Protein AF-A0A3D4D356-F1 (afdb_monomer_lite)

Sequence (109 aa):
MKCGSRPRITKAILALGVALSSSLLGENPSQPEDLLRFRNGDSLHGSFLGLGDGELRWRHSEAAEPITLRTDKIRRLSFNGGRARKNLRSPSFVQLADGDRIPGTLVSL

Radius of gyration: 28.72 Å; chains: 1; bounding box: 63×72×54 Å

Structure (mmCIF, N/CA/C/O backbone):
data_AF-A0A3D4D356-F1
#
_entry.id   AF-A0A3D4D356-F1
#
loop_
_atom_site.group_PDB
_atom_site.id
_atom_site.type_symbol
_atom_site.label_atom_id
_atom_site.label_alt_id
_atom_site.label_comp_id
_atom_site.label_asym_id
_atom_site.label_entity_id
_atom_site.label_seq_id
_atom_site.pdbx_PDB_ins_code
_atom_site.Cartn_x
_atom_site.Cartn_y
_atom_site.Cartn_z
_atom_site.occupancy
_atom_site.B_iso_or_equiv
_atom_site.auth_seq_id
_atom_site.auth_comp_id
_atom_site.auth_asym_id
_atom_site.auth_atom_id
_atom_site.pdbx_PDB_model_num
ATOM 1 N N . MET A 1 1 ? 25.774 -59.561 41.470 1.00 46.22 1 MET A N 1
ATOM 2 C CA . MET A 1 1 ? 27.118 -58.937 41.451 1.00 46.22 1 MET A CA 1
ATOM 3 C C . MET A 1 1 ? 28.062 -59.775 40.597 1.00 46.22 1 MET A C 1
ATOM 5 O O . MET A 1 1 ? 28.441 -60.850 41.035 1.00 46.22 1 MET A O 1
ATOM 9 N N . LYS A 1 2 ? 28.428 -59.301 39.400 1.00 43.94 2 LYS A N 1
ATOM 10 C CA . LYS A 1 2 ? 29.794 -59.385 38.847 1.00 43.94 2 LYS A CA 1
ATOM 11 C C . LYS A 1 2 ? 29.838 -58.630 37.519 1.00 43.94 2 LYS A C 1
ATOM 13 O O . LYS A 1 2 ? 29.390 -59.105 36.485 1.00 43.94 2 LYS A O 1
ATOM 18 N N . CYS A 1 3 ? 30.326 -57.401 37.632 1.00 43.88 3 CYS A N 1
ATOM 19 C CA . CYS A 1 3 ? 30.797 -56.553 36.552 1.00 43.88 3 CYS A CA 1
ATOM 20 C C . CYS A 1 3 ? 32.123 -57.136 36.032 1.00 43.88 3 CYS A C 1
ATOM 22 O O . CYS A 1 3 ? 32.981 -57.499 36.839 1.00 43.88 3 CYS A O 1
ATOM 24 N N . GLY A 1 4 ? 32.275 -57.247 34.712 1.00 39.12 4 GLY A N 1
ATOM 25 C CA . GLY A 1 4 ? 33.486 -57.715 34.035 1.00 39.12 4 GLY A CA 1
ATOM 26 C C . GLY A 1 4 ? 33.893 -56.709 32.962 1.00 39.12 4 GLY A C 1
ATOM 27 O O . GLY A 1 4 ? 33.106 -56.378 32.084 1.00 39.12 4 GLY A O 1
ATOM 28 N N . SER A 1 5 ? 35.104 -56.180 33.097 1.00 41.31 5 SER A N 1
ATOM 29 C CA . SER A 1 5 ? 35.615 -54.952 32.491 1.00 41.31 5 SER A CA 1
ATOM 30 C C . SER A 1 5 ? 36.666 -55.244 31.406 1.00 41.31 5 SER A C 1
ATOM 32 O O . SER A 1 5 ? 37.651 -55.905 31.719 1.00 41.31 5 SER A O 1
ATOM 34 N N . ARG A 1 6 ? 36.48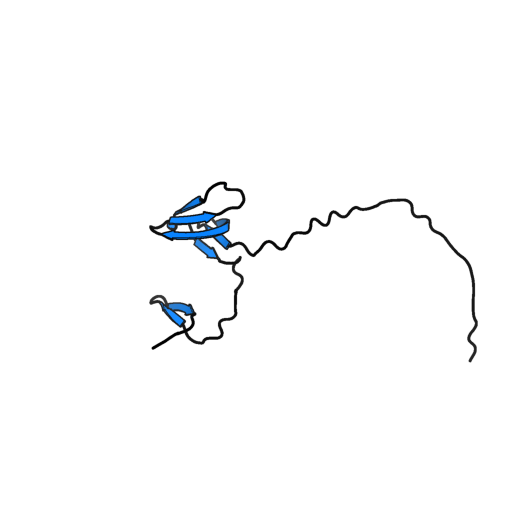2 -54.622 30.218 1.00 45.59 6 ARG A N 1
ATOM 35 C CA . ARG A 1 6 ? 37.485 -54.130 29.219 1.00 45.59 6 ARG A CA 1
ATOM 36 C C . ARG A 1 6 ? 38.376 -55.168 28.489 1.00 45.59 6 ARG A C 1
ATOM 38 O O . ARG A 1 6 ? 38.474 -56.298 28.944 1.00 45.59 6 ARG A O 1
ATOM 45 N N . PRO A 1 7 ? 39.185 -54.784 27.466 1.00 52.78 7 PRO A N 1
ATOM 46 C CA . PRO A 1 7 ? 39.139 -53.707 26.444 1.00 52.78 7 PRO A CA 1
ATOM 47 C C . PRO A 1 7 ? 39.278 -54.324 25.008 1.00 52.78 7 PRO A C 1
ATOM 49 O O . PRO A 1 7 ? 39.362 -55.538 24.889 1.00 52.78 7 PRO A O 1
ATOM 52 N N . ARG A 1 8 ? 39.278 -53.619 23.860 1.00 45.28 8 ARG A N 1
ATOM 53 C CA . ARG A 1 8 ? 40.467 -53.009 23.211 1.00 45.28 8 ARG A CA 1
ATOM 54 C C . ARG A 1 8 ? 40.182 -52.675 21.719 1.00 45.28 8 ARG A C 1
ATOM 56 O O . ARG A 1 8 ? 39.546 -53.457 21.029 1.00 45.28 8 ARG A O 1
ATOM 63 N N . ILE A 1 9 ? 40.829 -51.599 21.254 1.00 51.22 9 ILE A N 1
ATOM 64 C CA . ILE A 1 9 ? 41.410 -51.364 19.909 1.00 51.22 9 ILE A CA 1
ATOM 65 C C . ILE A 1 9 ? 40.486 -50.874 18.770 1.00 51.22 9 ILE A C 1
AT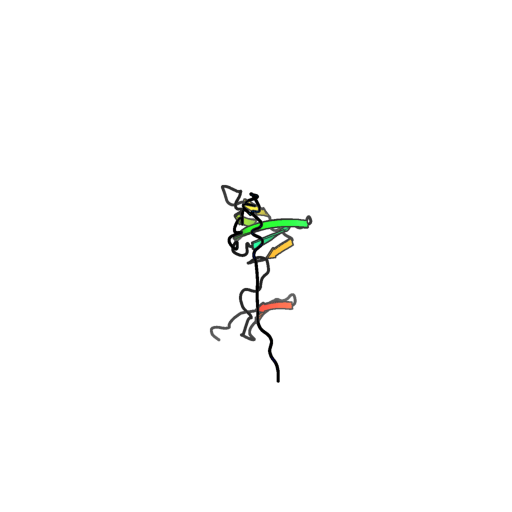OM 67 O O . ILE A 1 9 ? 39.849 -51.630 18.047 1.00 51.22 9 ILE A O 1
ATOM 71 N N . THR A 1 10 ? 40.548 -49.552 18.587 1.00 43.06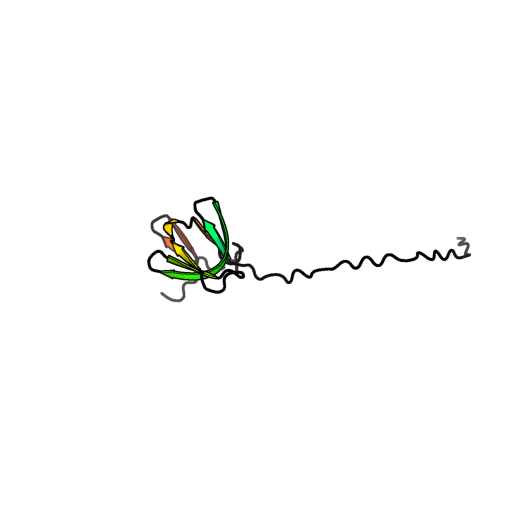 10 THR A N 1
ATOM 72 C CA . THR A 1 10 ? 41.044 -48.850 17.387 1.00 43.06 10 THR A CA 1
ATOM 73 C C . THR A 1 10 ? 40.630 -49.377 16.010 1.00 43.06 10 THR A C 1
ATOM 75 O O . THR A 1 10 ? 41.241 -50.295 15.468 1.00 43.06 10 THR A O 1
ATOM 78 N N . LYS A 1 11 ? 39.740 -48.634 15.346 1.00 40.72 11 LYS A N 1
ATOM 79 C CA . LYS A 1 11 ? 39.840 -48.407 13.900 1.00 40.72 11 LYS A CA 1
ATOM 80 C C . LYS A 1 11 ? 39.748 -46.912 13.628 1.00 40.72 11 LYS A C 1
ATOM 82 O O . LYS A 1 11 ? 38.679 -46.317 13.700 1.00 40.72 11 LYS A O 1
ATOM 87 N N . ALA A 1 12 ? 40.904 -46.319 13.351 1.00 44.69 12 ALA A N 1
ATOM 88 C CA . ALA A 1 12 ? 40.992 -45.049 12.658 1.00 44.69 12 ALA A CA 1
ATOM 89 C C . ALA A 1 12 ? 40.431 -45.263 11.247 1.00 44.69 12 ALA A C 1
ATOM 91 O O . ALA A 1 12 ? 40.983 -46.048 10.478 1.00 44.69 12 ALA A O 1
ATOM 92 N N . ILE A 1 13 ? 39.321 -44.606 10.925 1.00 49.88 13 ILE A N 1
ATOM 93 C CA . ILE A 1 13 ? 38.878 -44.455 9.543 1.00 49.88 13 ILE A CA 1
ATOM 94 C C . ILE A 1 13 ? 39.213 -43.020 9.164 1.00 49.88 13 ILE A C 1
ATOM 96 O O . ILE A 1 13 ? 38.542 -42.071 9.561 1.00 49.88 13 ILE A O 1
ATOM 100 N N . LEU A 1 14 ? 40.326 -42.895 8.445 1.00 44.69 14 LEU A N 1
ATOM 101 C CA . LEU A 1 14 ? 40.710 -41.704 7.710 1.00 44.69 14 LEU A CA 1
ATOM 102 C C . LEU A 1 14 ? 39.703 -41.564 6.556 1.00 44.69 14 LEU A C 1
ATOM 104 O O . LEU A 1 14 ? 39.835 -42.232 5.533 1.00 44.69 14 LEU A O 1
ATOM 108 N N . ALA A 1 15 ? 38.653 -40.765 6.739 1.00 47.53 15 ALA A N 1
ATOM 109 C CA . ALA A 1 15 ? 37.772 -40.375 5.644 1.00 47.53 15 ALA A CA 1
ATOM 110 C C . ALA A 1 15 ? 38.271 -39.044 5.077 1.00 47.53 15 ALA A C 1
ATOM 112 O O . ALA A 1 15 ? 38.158 -37.984 5.692 1.00 47.53 15 ALA A O 1
ATOM 113 N N . LEU A 1 16 ? 38.892 -39.159 3.910 1.00 45.16 16 LEU A N 1
ATOM 114 C CA . LEU A 1 16 ? 39.372 -38.090 3.057 1.00 45.16 16 LEU A CA 1
ATOM 115 C C . LEU A 1 16 ? 38.174 -37.306 2.485 1.00 45.16 16 LEU A C 1
ATOM 117 O O . LEU A 1 16 ? 37.295 -37.891 1.866 1.00 45.16 16 LEU A O 1
ATOM 121 N N . GLY A 1 17 ? 38.177 -35.993 2.720 1.00 50.22 17 GLY A N 1
ATOM 122 C CA . GLY A 1 17 ? 37.594 -34.924 1.902 1.00 50.22 17 GLY A CA 1
ATOM 123 C C . GLY A 1 17 ? 36.253 -35.137 1.192 1.00 50.22 17 GLY A C 1
ATOM 124 O O . GLY A 1 17 ? 36.228 -35.655 0.086 1.00 50.22 17 GLY A O 1
ATOM 125 N N . VAL A 1 18 ? 35.203 -34.498 1.718 1.00 50.75 18 VAL A N 1
ATOM 126 C CA . VAL A 1 18 ? 34.405 -33.511 0.965 1.00 50.75 18 VAL A CA 1
ATOM 127 C C . VAL A 1 18 ? 33.986 -32.433 1.968 1.00 50.75 18 VAL A C 1
ATOM 129 O O . VAL A 1 18 ? 33.099 -32.649 2.791 1.00 50.75 18 VAL A O 1
ATOM 132 N N . ALA A 1 19 ? 34.638 -31.269 1.938 1.00 46.97 19 ALA A N 1
ATOM 133 C CA . ALA A 1 19 ? 34.097 -30.086 2.593 1.00 46.97 19 ALA A CA 1
ATOM 134 C C . ALA A 1 19 ? 32.917 -29.605 1.739 1.00 46.97 19 ALA A C 1
ATOM 136 O O . ALA A 1 19 ? 33.095 -28.874 0.768 1.00 46.97 19 ALA A O 1
ATOM 137 N N . LEU A 1 20 ? 31.711 -30.078 2.058 1.00 47.12 20 LEU A N 1
ATOM 138 C CA . LEU A 1 20 ? 30.483 -29.438 1.604 1.00 47.12 20 LEU A CA 1
ATOM 139 C C . LEU A 1 20 ? 30.433 -28.077 2.300 1.00 47.12 20 LEU A C 1
ATOM 141 O O . LEU A 1 20 ? 29.944 -27.953 3.421 1.00 47.12 20 LEU A O 1
ATOM 145 N N . SER A 1 21 ? 31.010 -27.067 1.652 1.00 50.75 21 SER A N 1
ATOM 146 C CA . SER A 1 21 ? 30.777 -25.666 1.979 1.00 50.75 21 SER A CA 1
ATOM 147 C C . SER A 1 21 ? 29.310 -25.380 1.690 1.00 50.75 21 SER A C 1
ATOM 149 O O . SER A 1 21 ? 28.951 -24.920 0.608 1.00 50.75 21 SER A O 1
ATOM 151 N N . SER A 1 22 ? 28.441 -25.725 2.637 1.00 51.66 22 SER A N 1
ATOM 152 C CA . SER A 1 22 ? 27.064 -25.263 2.654 1.00 51.66 22 SER A CA 1
ATOM 153 C C . SER A 1 22 ? 27.135 -23.753 2.790 1.00 51.66 22 SER A C 1
ATOM 155 O O . SER A 1 22 ? 27.317 -23.231 3.891 1.00 51.66 22 SER A O 1
ATOM 157 N N . SER A 1 23 ? 27.050 -23.051 1.664 1.00 51.53 23 SER A N 1
ATOM 158 C CA . SER A 1 23 ? 26.732 -21.634 1.639 1.00 51.53 23 SER A CA 1
ATOM 159 C C . SER A 1 23 ? 25.368 -21.483 2.303 1.00 51.53 23 SER A C 1
ATOM 161 O O . SER A 1 23 ? 24.330 -21.531 1.648 1.00 51.53 23 SER A O 1
ATOM 163 N N . LEU A 1 24 ? 25.364 -21.343 3.627 1.00 55.72 24 LEU A N 1
ATOM 164 C CA . LEU A 1 24 ? 24.288 -20.699 4.354 1.00 55.72 24 LEU A CA 1
ATOM 165 C C . LEU A 1 24 ? 24.334 -19.246 3.887 1.00 55.72 24 LEU A C 1
ATOM 167 O O . LEU A 1 24 ? 24.945 -18.393 4.528 1.00 55.72 24 LEU A O 1
ATOM 171 N N . LEU A 1 25 ? 23.751 -18.977 2.716 1.00 56.25 25 LEU A N 1
ATOM 172 C CA . LEU A 1 25 ? 23.263 -17.646 2.410 1.00 56.25 25 LEU A CA 1
ATOM 173 C C . LEU A 1 25 ? 22.256 -17.369 3.515 1.00 56.25 25 LEU A C 1
ATOM 175 O O . LEU A 1 25 ? 21.139 -17.879 3.502 1.00 56.25 25 LEU A O 1
ATOM 179 N N . GLY A 1 26 ? 22.731 -16.677 4.547 1.00 46.00 26 GLY A N 1
ATOM 180 C CA . GLY A 1 26 ? 21.883 -16.138 5.580 1.00 46.00 26 GLY A CA 1
ATOM 181 C C . GLY A 1 26 ? 20.875 -15.258 4.872 1.00 46.00 26 GLY A C 1
ATOM 182 O O . GLY A 1 26 ? 21.209 -14.157 4.437 1.00 46.00 26 GLY A O 1
ATOM 183 N N . GLU A 1 27 ? 19.657 -15.764 4.722 1.00 52.97 27 GLU A N 1
ATOM 184 C CA . GLU A 1 27 ? 18.507 -14.931 4.444 1.00 52.97 27 GLU A CA 1
ATOM 185 C C . GLU A 1 27 ? 18.341 -14.080 5.702 1.00 52.97 27 GLU A C 1
ATOM 187 O O . GLU A 1 27 ? 17.787 -14.499 6.720 1.00 52.97 27 GLU A O 1
ATOM 192 N N . ASN A 1 28 ? 18.998 -12.920 5.685 1.00 56.75 28 ASN A N 1
ATOM 193 C CA . ASN A 1 28 ? 18.802 -11.885 6.680 1.00 56.75 28 ASN A CA 1
ATOM 194 C C . ASN A 1 28 ? 17.292 -11.642 6.699 1.00 56.75 28 ASN A C 1
ATOM 196 O O . ASN A 1 28 ? 16.764 -11.402 5.612 1.00 56.75 28 ASN A O 1
ATOM 200 N N . PRO A 1 29 ? 16.586 -11.789 7.838 1.00 56.03 29 PRO A N 1
ATOM 201 C CA . PRO A 1 29 ? 15.135 -11.699 7.857 1.00 56.03 29 PRO A CA 1
ATOM 202 C C . PRO A 1 29 ? 14.734 -10.336 7.304 1.00 56.03 29 PRO A C 1
ATOM 204 O O . PRO A 1 29 ? 14.794 -9.317 7.997 1.00 56.03 29 PRO A O 1
ATOM 207 N N . SER A 1 30 ? 14.369 -10.325 6.023 1.00 66.81 30 SER A N 1
ATOM 208 C CA . SER A 1 30 ? 13.923 -9.140 5.324 1.00 66.81 30 SER A CA 1
ATOM 209 C C . SER A 1 30 ? 12.691 -8.680 6.077 1.00 66.81 30 SER A C 1
ATOM 211 O O . SER A 1 30 ? 11.756 -9.463 6.291 1.00 66.81 30 SER A O 1
ATOM 213 N N . GLN A 1 31 ? 12.732 -7.440 6.566 1.00 70.44 31 GLN A N 1
ATOM 214 C CA . GLN A 1 31 ? 11.592 -6.833 7.243 1.00 70.44 31 GLN A CA 1
ATOM 215 C C . GLN A 1 31 ? 10.333 -7.090 6.400 1.00 70.44 31 GLN A C 1
ATOM 217 O O . GLN A 1 31 ? 10.429 -7.033 5.174 1.00 70.44 31 GLN A O 1
ATOM 222 N N . PRO A 1 32 ? 9.177 -7.417 7.009 1.00 78.06 32 PRO A N 1
ATOM 223 C CA . PRO A 1 32 ? 7.967 -7.699 6.252 1.00 78.06 32 PRO A CA 1
ATOM 224 C C . PRO A 1 32 ? 7.632 -6.529 5.325 1.00 78.06 32 PRO A C 1
ATOM 226 O O . PRO A 1 32 ? 7.201 -5.481 5.798 1.00 78.06 32 PRO A O 1
ATOM 229 N N . GLU A 1 33 ? 7.832 -6.711 4.025 1.00 90.62 33 GLU A N 1
ATOM 230 C CA . GLU A 1 33 ? 7.482 -5.703 3.029 1.00 90.62 33 GLU A CA 1
ATOM 231 C C . GLU A 1 33 ? 5.962 -5.589 2.899 1.00 90.62 33 GLU 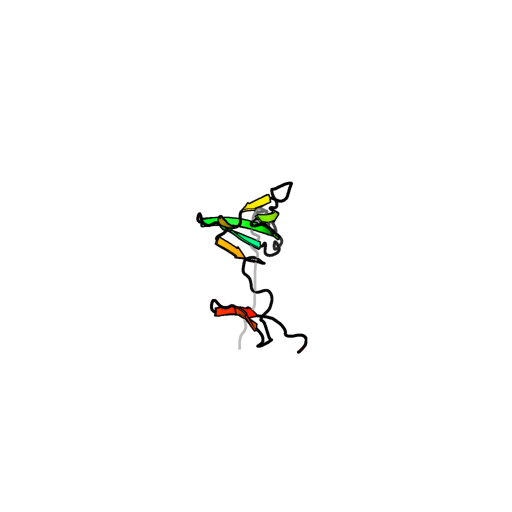A C 1
ATOM 233 O O . GLU A 1 33 ? 5.211 -6.530 3.182 1.00 90.62 33 GLU A O 1
ATOM 238 N N . ASP A 1 34 ? 5.491 -4.426 2.471 1.00 95.12 34 ASP A N 1
ATOM 239 C CA . ASP A 1 34 ? 4.100 -4.251 2.092 1.00 95.12 34 ASP A CA 1
ATOM 240 C C . ASP A 1 34 ? 3.812 -5.039 0.802 1.00 95.12 34 ASP A C 1
ATOM 242 O O . ASP A 1 34 ? 4.692 -5.317 -0.014 1.00 95.12 34 ASP A O 1
ATOM 246 N N . LEU A 1 35 ? 2.547 -5.409 0.606 1.00 95.69 35 LEU A N 1
ATOM 247 C CA . LEU A 1 35 ? 2.093 -6.178 -0.547 1.00 95.69 35 LEU A CA 1
ATOM 248 C C . LEU A 1 35 ? 0.938 -5.464 -1.243 1.00 95.69 35 LEU A C 1
ATOM 250 O O . LEU A 1 35 ? -0.137 -5.279 -0.664 1.00 95.69 35 LEU A O 1
ATOM 254 N N . LEU A 1 36 ? 1.131 -5.136 -2.516 1.00 96.44 36 LEU A N 1
ATOM 255 C CA . LEU A 1 36 ? 0.066 -4.737 -3.425 1.00 96.44 36 LEU A CA 1
ATOM 256 C C . LEU A 1 36 ? -0.463 -5.948 -4.182 1.00 96.44 36 LEU A C 1
ATOM 258 O O . LEU A 1 36 ? 0.304 -6.764 -4.684 1.00 96.44 36 LEU A O 1
ATOM 262 N N . ARG A 1 37 ? -1.787 -6.036 -4.304 1.00 96.94 37 ARG A N 1
ATOM 263 C CA . ARG A 1 37 ? -2.476 -6.947 -5.221 1.00 96.94 37 ARG A CA 1
ATOM 264 C C . ARG A 1 37 ? -3.283 -6.135 -6.214 1.00 96.94 37 ARG A C 1
ATOM 266 O O . ARG A 1 37 ? -4.130 -5.330 -5.817 1.00 96.94 37 ARG A O 1
ATOM 273 N N . PHE A 1 38 ? -3.053 -6.380 -7.490 1.00 97.69 38 PHE A N 1
ATOM 274 C CA . PHE A 1 38 ? -3.767 -5.750 -8.588 1.00 97.69 38 PHE A CA 1
ATOM 275 C C . PHE A 1 38 ? -5.065 -6.500 -8.904 1.00 97.69 38 PHE A C 1
ATOM 277 O O . PHE A 1 38 ? -5.278 -7.648 -8.506 1.00 97.69 38 PHE A O 1
ATOM 284 N N . ARG A 1 39 ? -5.977 -5.844 -9.625 1.00 97.38 39 ARG A N 1
ATOM 285 C CA . ARG A 1 39 ? -7.258 -6.444 -10.037 1.00 97.38 39 ARG A CA 1
ATOM 286 C C . ARG A 1 39 ? -7.099 -7.573 -11.052 1.00 97.38 39 ARG A C 1
ATOM 288 O O . ARG A 1 39 ? -7.971 -8.432 -11.107 1.00 97.38 39 ARG A O 1
ATOM 295 N N . ASN A 1 40 ? -6.004 -7.583 -11.811 1.00 96.94 40 ASN A N 1
ATOM 296 C CA . ASN A 1 40 ? -5.662 -8.661 -12.740 1.00 96.94 40 ASN A CA 1
ATOM 297 C C . ASN A 1 40 ? -5.106 -9.917 -12.036 1.00 96.94 40 ASN A C 1
ATOM 299 O O . ASN A 1 40 ? -4.910 -10.928 -12.696 1.00 96.94 40 ASN A O 1
ATOM 303 N N . GLY A 1 41 ? -4.893 -9.873 -10.716 1.00 96.62 41 GLY A N 1
ATOM 304 C CA . GLY A 1 41 ? -4.357 -10.987 -9.931 1.00 96.62 41 GLY A CA 1
ATOM 305 C C . GLY A 1 41 ? -2.868 -10.867 -9.609 1.00 96.62 41 GLY A C 1
ATOM 306 O O . GLY A 1 41 ? -2.406 -11.545 -8.689 1.00 96.62 41 GLY A O 1
ATOM 307 N N . ASP A 1 42 ? -2.145 -9.965 -10.275 1.00 97.12 42 ASP A N 1
ATOM 308 C CA . ASP A 1 42 ? -0.717 -9.764 -10.038 1.00 97.12 42 ASP A CA 1
ATOM 309 C C . ASP A 1 42 ? -0.459 -9.196 -8.644 1.00 97.12 42 ASP A C 1
ATOM 311 O O . ASP A 1 42 ? -1.333 -8.606 -7.996 1.00 97.12 42 ASP A O 1
ATOM 315 N N . SER A 1 43 ? 0.765 -9.386 -8.162 1.00 95.75 43 SER A N 1
ATOM 316 C CA . SER A 1 43 ? 1.192 -8.894 -6.858 1.00 95.75 43 SER A CA 1
ATOM 317 C C . SER A 1 43 ? 2.567 -8.244 -6.938 1.00 95.75 43 SER A C 1
ATOM 319 O O . SER A 1 43 ? 3.411 -8.679 -7.715 1.00 95.75 43 SER A O 1
ATOM 321 N N . LEU A 1 44 ? 2.783 -7.214 -6.124 1.00 95.88 44 LEU A N 1
ATOM 322 C CA . LEU A 1 44 ? 4.032 -6.460 -6.065 1.00 95.88 44 LEU A CA 1
ATOM 323 C C . LEU A 1 44 ? 4.408 -6.216 -4.604 1.00 95.88 44 LEU A C 1
ATOM 325 O O . LEU A 1 44 ? 3.614 -5.654 -3.848 1.00 95.88 44 LEU A O 1
ATOM 329 N N . HIS A 1 45 ? 5.601 -6.663 -4.221 1.00 95.69 45 HIS A N 1
ATOM 330 C CA . HIS A 1 45 ? 6.187 -6.392 -2.908 1.00 95.69 45 HIS A CA 1
ATOM 331 C C . HIS A 1 45 ? 6.886 -5.026 -2.914 1.00 95.69 45 HIS A C 1
ATOM 333 O O . HIS A 1 45 ? 7.105 -4.438 -3.974 1.00 95.69 45 HIS A O 1
ATOM 339 N N . GLY A 1 46 ? 7.152 -4.462 -1.744 1.00 95.25 46 GLY A N 1
ATOM 340 C CA . GLY A 1 46 ? 7.813 -3.168 -1.614 1.00 95.25 46 GLY A CA 1
ATOM 341 C C . GLY A 1 46 ? 7.260 -2.350 -0.458 1.00 95.25 46 GLY A C 1
ATOM 342 O O . GLY A 1 46 ? 6.799 -2.898 0.539 1.00 95.25 46 GLY A O 1
ATOM 343 N N . SER A 1 47 ? 7.306 -1.027 -0.588 1.00 96.00 47 SER A N 1
ATOM 344 C CA . SER A 1 47 ? 6.896 -0.114 0.481 1.00 96.00 47 SER A CA 1
ATOM 345 C C . SER A 1 47 ? 5.897 0.920 -0.012 1.00 96.00 47 SER A C 1
ATOM 347 O O . SER A 1 47 ? 6.124 1.606 -1.017 1.00 96.00 47 S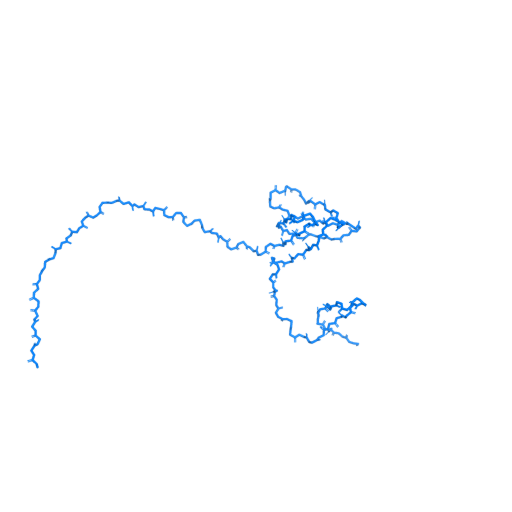ER A O 1
ATOM 349 N N . PHE A 1 48 ? 4.813 1.084 0.744 1.00 96.56 48 PHE A N 1
ATOM 350 C CA . PHE A 1 48 ? 3.855 2.159 0.531 1.00 96.56 48 PHE A CA 1
ATOM 351 C C . PHE A 1 48 ? 4.457 3.514 0.922 1.00 96.56 48 PHE A C 1
ATOM 353 O O . PHE A 1 48 ? 4.992 3.670 2.018 1.00 96.56 48 PHE A O 1
ATOM 360 N N . LEU A 1 49 ? 4.342 4.512 0.041 1.00 96.75 49 LEU A N 1
ATOM 361 C CA . LEU A 1 49 ? 4.841 5.869 0.299 1.00 96.75 49 LEU A CA 1
ATOM 362 C C . LEU A 1 49 ? 3.731 6.909 0.467 1.00 96.75 49 LEU A C 1
ATOM 364 O O . LEU A 1 49 ? 3.974 7.966 1.043 1.00 96.75 49 LEU A O 1
ATOM 368 N N . GLY A 1 50 ? 2.533 6.652 -0.057 1.00 95.81 50 GLY A N 1
ATOM 369 C CA . GLY A 1 50 ? 1.427 7.599 0.026 1.00 95.81 50 GLY A CA 1
ATOM 370 C C . GLY A 1 50 ? 0.316 7.324 -0.978 1.00 95.81 50 GLY A C 1
ATOM 371 O O . GLY A 1 50 ? 0.480 6.550 -1.922 1.00 95.81 50 GLY A O 1
ATOM 372 N N . LEU A 1 51 ? -0.818 7.981 -0.752 1.00 96.75 51 LEU A N 1
ATOM 373 C CA . LEU A 1 51 ? -2.026 7.901 -1.566 1.00 96.75 51 LEU A CA 1
ATOM 374 C C . LEU A 1 51 ? -2.625 9.307 -1.699 1.00 96.75 51 LEU A C 1
ATOM 376 O O . LEU A 1 51 ? -2.766 9.993 -0.688 1.00 96.75 51 LEU A O 1
ATOM 380 N N . GLY A 1 52 ? -2.994 9.713 -2.911 1.00 95.06 52 GLY A N 1
ATOM 381 C CA . GLY A 1 52 ? -3.631 11.002 -3.194 1.00 95.06 52 GLY A CA 1
ATOM 382 C C . GLY A 1 52 ? -4.114 11.068 -4.639 1.00 95.06 52 GLY A C 1
ATOM 383 O O . GLY A 1 52 ? -3.563 10.383 -5.489 1.00 95.06 52 GLY A O 1
ATOM 384 N N . ASP A 1 53 ? -5.176 11.829 -4.910 1.00 96.19 53 ASP A N 1
ATOM 385 C CA . ASP A 1 53 ? -5.674 12.104 -6.272 1.00 96.19 53 ASP A CA 1
ATOM 386 C C . ASP A 1 53 ? -5.937 10.862 -7.152 1.00 96.19 53 ASP A C 1
ATOM 388 O O . ASP A 1 53 ? -5.806 10.886 -8.372 1.00 96.19 53 ASP A O 1
ATOM 392 N N . GLY A 1 54 ? -6.331 9.741 -6.536 1.00 96.88 54 GLY A N 1
ATOM 393 C CA . GLY A 1 54 ? -6.551 8.479 -7.256 1.00 96.88 54 GLY A CA 1
ATOM 394 C C . GLY A 1 54 ? -5.262 7.743 -7.648 1.00 96.88 54 GLY A C 1
ATOM 395 O O . GLY A 1 54 ? -5.310 6.775 -8.412 1.00 96.88 54 GLY A O 1
ATOM 396 N N . GLU A 1 55 ? -4.126 8.150 -7.090 1.00 97.88 55 GLU A N 1
ATOM 397 C CA . GLU A 1 55 ? -2.808 7.569 -7.310 1.00 97.88 55 GLU A CA 1
ATOM 398 C C . GLU A 1 55 ? -2.163 7.093 -6.004 1.00 97.88 55 GLU A C 1
ATOM 400 O O . GLU A 1 55 ? -2.348 7.657 -4.924 1.00 97.88 55 GLU A O 1
ATOM 405 N N . LEU A 1 56 ? -1.380 6.025 -6.114 1.00 97.75 56 LEU A N 1
ATOM 406 C CA . LEU A 1 56 ? -0.598 5.429 -5.043 1.00 97.75 56 LEU A CA 1
ATOM 407 C C . LEU A 1 56 ? 0.885 5.501 -5.406 1.00 97.75 56 LEU A C 1
ATOM 409 O O . LEU A 1 56 ? 1.282 5.082 -6.493 1.00 97.75 56 LEU A O 1
ATOM 413 N N . ARG A 1 57 ? 1.710 5.987 -4.475 1.00 98.19 57 ARG A N 1
ATOM 414 C CA . ARG A 1 57 ? 3.171 6.012 -4.612 1.00 98.19 57 ARG A CA 1
ATOM 415 C C . ARG A 1 57 ? 3.788 4.783 -3.951 1.00 98.19 57 ARG A C 1
ATOM 417 O O . ARG A 1 57 ? 3.531 4.508 -2.777 1.00 98.19 57 ARG A O 1
ATOM 424 N N . TRP A 1 58 ? 4.628 4.074 -4.696 1.00 97.75 58 TRP A N 1
ATOM 425 C CA . TRP A 1 58 ? 5.215 2.795 -4.304 1.00 97.75 58 TRP A CA 1
ATOM 426 C C . TRP A 1 58 ? 6.732 2.783 -4.476 1.00 97.75 58 TRP A C 1
ATOM 428 O O . TRP A 1 58 ? 7.245 3.289 -5.471 1.00 97.75 58 TRP A O 1
ATOM 438 N N . ARG A 1 59 ? 7.465 2.168 -3.545 1.00 97.31 59 ARG A N 1
ATOM 439 C CA . ARG A 1 59 ? 8.899 1.880 -3.699 1.00 97.31 59 ARG A CA 1
ATOM 440 C C . ARG A 1 59 ? 9.105 0.381 -3.890 1.00 97.31 59 ARG A C 1
ATOM 442 O O . ARG A 1 59 ? 8.700 -0.393 -3.033 1.00 97.31 59 ARG A O 1
ATOM 449 N N . HIS A 1 60 ? 9.784 -0.002 -4.968 1.00 95.62 60 HIS A N 1
ATOM 450 C CA . HIS A 1 60 ? 10.300 -1.356 -5.185 1.00 95.62 60 HIS A CA 1
ATOM 451 C C . HIS A 1 60 ? 11.833 -1.334 -5.114 1.00 95.62 60 HIS A C 1
ATOM 453 O O . HIS A 1 60 ? 12.437 -0.331 -5.492 1.00 95.62 60 HIS A O 1
ATOM 459 N N . SER A 1 61 ? 12.460 -2.413 -4.643 1.00 93.19 61 SER A N 1
ATOM 460 C CA . SER A 1 61 ? 13.921 -2.517 -4.474 1.00 93.19 61 SER A CA 1
ATOM 461 C C . SER A 1 61 ? 14.689 -2.385 -5.794 1.00 93.19 61 SER A C 1
ATOM 463 O O . SER A 1 61 ? 15.742 -1.759 -5.842 1.00 93.19 61 SER A O 1
ATOM 465 N N . GLU A 1 62 ? 14.131 -2.928 -6.874 1.00 93.50 62 GLU A N 1
ATOM 466 C CA . GLU A 1 62 ? 14.726 -2.886 -8.219 1.00 93.50 62 GLU A CA 1
ATOM 467 C C . GLU A 1 62 ? 14.419 -1.593 -8.997 1.00 93.50 62 GLU A C 1
ATOM 469 O O . GLU A 1 62 ? 14.944 -1.381 -10.088 1.00 93.50 62 GLU A O 1
ATOM 474 N N . ALA A 1 63 ? 13.566 -0.714 -8.461 1.00 94.94 63 ALA A N 1
ATOM 475 C CA . ALA A 1 63 ? 13.195 0.535 -9.117 1.00 94.94 63 ALA A CA 1
ATOM 476 C C . ALA A 1 63 ? 14.001 1.712 -8.551 1.00 94.94 63 ALA A C 1
ATOM 478 O O . ALA A 1 63 ? 13.908 2.036 -7.363 1.00 94.94 63 ALA A O 1
ATOM 479 N N . ALA A 1 64 ? 14.745 2.398 -9.425 1.00 95.81 64 ALA A N 1
ATOM 480 C CA . ALA A 1 64 ? 15.548 3.565 -9.052 1.00 95.81 64 ALA A CA 1
ATOM 481 C C . ALA A 1 64 ? 14.694 4.691 -8.438 1.00 95.81 64 ALA A C 1
ATOM 483 O O . ALA A 1 64 ? 15.055 5.267 -7.412 1.00 95.81 64 ALA A O 1
ATOM 484 N N . GLU A 1 65 ? 13.505 4.935 -8.990 1.00 97.06 65 GLU A N 1
ATOM 485 C CA . GLU A 1 65 ? 12.559 5.953 -8.524 1.00 97.06 65 GLU A CA 1
ATOM 486 C C . GLU A 1 65 ? 11.234 5.337 -8.046 1.00 97.06 65 GLU A C 1
ATOM 488 O O . GLU A 1 65 ? 10.910 4.204 -8.418 1.00 97.06 65 GLU A O 1
ATOM 493 N N . PRO A 1 66 ? 10.454 6.044 -7.203 1.00 97.38 66 PRO A N 1
ATOM 494 C CA . PRO A 1 66 ? 9.124 5.599 -6.823 1.00 97.38 66 PRO A CA 1
ATOM 495 C C . PRO A 1 66 ? 8.211 5.444 -8.035 1.00 97.38 66 PRO A C 1
ATOM 497 O O . PRO A 1 66 ? 8.175 6.296 -8.920 1.00 97.38 66 PRO A O 1
ATOM 500 N N . ILE A 1 67 ? 7.417 4.383 -8.023 1.00 97.50 67 ILE A N 1
ATOM 501 C CA . ILE A 1 67 ? 6.433 4.076 -9.051 1.00 97.50 67 ILE A CA 1
ATOM 502 C C . ILE A 1 67 ? 5.098 4.697 -8.637 1.00 97.50 67 ILE A C 1
ATOM 504 O O . ILE A 1 67 ? 4.654 4.531 -7.497 1.00 97.50 67 ILE A O 1
ATOM 508 N N . THR A 1 68 ? 4.443 5.383 -9.569 1.00 97.62 68 THR A N 1
ATOM 509 C CA . THR A 1 68 ? 3.077 5.889 -9.396 1.00 97.62 68 THR A CA 1
ATOM 510 C C . THR A 1 68 ? 2.089 4.922 -10.044 1.00 97.62 68 THR A C 1
ATOM 512 O O . THR A 1 68 ? 2.231 4.565 -11.213 1.00 97.62 68 THR A O 1
ATOM 515 N N . LEU A 1 69 ? 1.091 4.478 -9.282 1.00 97.56 69 LEU A N 1
ATOM 516 C CA . LEU A 1 69 ? 0.102 3.483 -9.695 1.00 97.56 69 LEU A CA 1
ATOM 517 C C . LEU A 1 69 ? -1.313 4.042 -9.532 1.00 97.56 69 LEU A C 1
ATOM 519 O O . LEU A 1 69 ? -1.646 4.590 -8.485 1.00 97.56 69 LEU A O 1
ATOM 523 N N . ARG A 1 70 ? -2.183 3.846 -10.527 1.00 97.69 70 ARG A N 1
ATOM 524 C CA . ARG A 1 70 ? -3.596 4.240 -10.416 1.00 97.69 70 ARG A CA 1
ATOM 525 C C . ARG A 1 70 ? -4.358 3.307 -9.475 1.00 97.69 70 ARG A C 1
ATOM 527 O O . ARG A 1 70 ? -4.279 2.083 -9.602 1.00 97.69 70 ARG A O 1
ATOM 534 N N . THR A 1 71 ? -5.144 3.873 -8.562 1.00 97.00 71 THR A N 1
ATOM 535 C CA . THR A 1 71 ? -5.871 3.100 -7.541 1.00 97.00 71 THR A CA 1
ATOM 536 C C . THR A 1 71 ? -6.988 2.235 -8.114 1.00 97.00 71 THR A C 1
ATOM 538 O O . THR A 1 71 ? -7.278 1.178 -7.560 1.00 97.00 71 THR A O 1
ATOM 541 N N . ASP A 1 72 ? -7.558 2.597 -9.266 1.00 97.38 72 ASP A N 1
ATOM 542 C CA . ASP A 1 72 ? -8.604 1.821 -9.951 1.00 97.38 72 ASP A CA 1
ATOM 543 C C . ASP A 1 72 ? -8.128 0.440 -10.444 1.00 97.38 72 ASP A C 1
ATOM 545 O O . ASP A 1 72 ? -8.949 -0.441 -10.737 1.00 97.38 72 ASP A O 1
ATOM 549 N N . LYS A 1 73 ? -6.805 0.242 -10.532 1.00 96.94 73 LYS A N 1
ATOM 550 C CA . LYS A 1 73 ? -6.156 -1.036 -10.865 1.00 96.94 73 LYS A CA 1
ATOM 551 C C . LYS A 1 73 ? -5.779 -1.860 -9.639 1.00 96.94 73 LYS A C 1
ATOM 553 O O . LYS A 1 73 ? -5.453 -3.039 -9.787 1.00 96.94 73 LYS A O 1
ATOM 558 N N . ILE A 1 74 ? -5.846 -1.285 -8.443 1.00 97.19 74 ILE A N 1
ATOM 559 C CA . ILE A 1 74 ? -5.432 -1.930 -7.198 1.00 97.19 74 ILE A CA 1
ATOM 560 C C . ILE A 1 74 ? -6.643 -2.616 -6.564 1.00 97.19 74 ILE A C 1
ATOM 562 O O . ILE A 1 74 ? -7.717 -2.039 -6.431 1.00 97.19 74 ILE A O 1
ATOM 566 N N . ARG A 1 75 ? -6.478 -3.884 -6.183 1.00 96.06 75 ARG A N 1
ATOM 567 C CA . ARG A 1 75 ? -7.493 -4.663 -5.462 1.00 96.06 75 ARG A CA 1
ATOM 568 C C . ARG A 1 75 ? -7.287 -4.600 -3.954 1.00 96.06 75 ARG A C 1
ATOM 570 O O . ARG A 1 75 ? -8.260 -4.607 -3.206 1.00 96.06 75 ARG A O 1
ATOM 577 N N . ARG A 1 76 ? -6.035 -4.644 -3.498 1.00 95.25 76 ARG A N 1
ATOM 578 C CA . ARG A 1 76 ? -5.698 -4.673 -2.071 1.00 95.25 76 ARG A CA 1
ATOM 579 C C . ARG A 1 76 ? -4.294 -4.134 -1.844 1.00 95.25 76 ARG A C 1
ATOM 581 O O . ARG A 1 76 ? -3.374 -4.520 -2.555 1.00 95.25 76 ARG A O 1
ATOM 588 N N . LEU A 1 77 ? -4.142 -3.330 -0.800 1.00 95.00 77 LEU A N 1
ATOM 589 C CA . LEU A 1 77 ? -2.863 -3.011 -0.175 1.00 95.00 77 LEU A CA 1
ATOM 590 C C . LEU A 1 77 ? -2.814 -3.713 1.188 1.00 95.00 77 LEU A C 1
ATOM 592 O O . LEU A 1 77 ? -3.793 -3.696 1.932 1.00 95.00 77 LEU A O 1
ATOM 596 N N . SER A 1 78 ? -1.717 -4.394 1.499 1.00 93.25 78 SER A N 1
ATOM 597 C CA . SER A 1 78 ? -1.515 -5.097 2.768 1.00 93.25 78 SER A CA 1
ATOM 598 C C . SER A 1 78 ? -0.198 -4.669 3.389 1.00 93.25 78 SER A C 1
ATOM 600 O O . SER A 1 78 ? 0.860 -4.930 2.830 1.00 93.25 78 SER A O 1
ATOM 602 N N . PHE A 1 79 ? -0.272 -4.038 4.556 1.00 91.31 79 PHE A N 1
ATOM 603 C CA . PHE A 1 79 ? 0.913 -3.569 5.263 1.00 91.31 79 PHE A CA 1
ATOM 604 C C . PHE A 1 79 ? 1.628 -4.710 5.988 1.00 91.31 79 PHE A C 1
ATOM 606 O O . PHE A 1 79 ? 0.968 -5.615 6.508 1.00 91.31 79 PHE A O 1
ATOM 613 N N . ASN A 1 80 ? 2.958 -4.648 6.076 1.00 88.88 80 ASN A N 1
ATOM 614 C CA . ASN A 1 80 ? 3.793 -5.637 6.777 1.00 88.88 80 ASN A CA 1
ATOM 615 C C . ASN A 1 80 ? 3.514 -7.092 6.338 1.00 88.88 80 ASN A C 1
ATOM 617 O O . ASN A 1 80 ? 3.378 -7.999 7.169 1.00 88.88 80 ASN A O 1
ATOM 621 N N . GLY A 1 81 ? 3.322 -7.323 5.039 1.00 84.19 81 GLY A N 1
ATOM 622 C CA . GLY A 1 81 ? 2.978 -8.634 4.485 1.00 84.19 81 GLY A CA 1
ATOM 623 C C . GLY A 1 81 ? 1.635 -9.187 4.975 1.00 84.19 81 GLY A C 1
ATOM 624 O O . GLY A 1 81 ? 1.438 -10.400 4.993 1.00 84.19 81 GLY A O 1
ATOM 625 N N . GLY A 1 82 ? 0.726 -8.322 5.441 1.00 82.75 82 GLY A N 1
ATOM 626 C CA . GLY A 1 82 ? -0.561 -8.715 6.022 1.00 82.75 82 GLY A CA 1
ATOM 627 C C . GLY A 1 82 ? -0.466 -9.274 7.446 1.00 82.75 82 GLY A C 1
ATOM 628 O O . GLY A 1 82 ? -1.455 -9.794 7.963 1.00 82.75 82 GLY A O 1
ATOM 629 N N . ARG A 1 83 ? 0.699 -9.180 8.097 1.00 82.56 83 ARG A N 1
ATOM 630 C CA . ARG A 1 83 ? 0.881 -9.625 9.483 1.00 82.56 83 ARG A CA 1
ATOM 631 C C . ARG A 1 83 ? 0.376 -8.551 10.444 1.00 82.56 83 ARG A C 1
ATOM 633 O O . ARG A 1 83 ? 0.741 -7.381 10.344 1.00 82.56 83 ARG A O 1
ATOM 640 N N . ALA A 1 84 ? -0.450 -8.953 11.408 1.00 72.25 84 ALA A N 1
ATOM 641 C CA . ALA A 1 84 ? -0.948 -8.043 12.432 1.00 72.25 84 ALA A CA 1
ATOM 642 C C . ALA A 1 84 ? 0.214 -7.539 13.304 1.00 72.25 84 ALA A C 1
ATOM 644 O O . ALA A 1 84 ? 0.893 -8.320 13.967 1.00 72.25 84 ALA A O 1
ATOM 645 N N . ARG A 1 85 ? 0.436 -6.219 13.319 1.00 66.81 85 ARG A N 1
ATOM 646 C CA . ARG A 1 85 ? 1.565 -5.602 14.036 1.00 66.81 85 ARG A CA 1
ATOM 647 C C . ARG A 1 85 ? 1.402 -5.646 15.558 1.00 66.81 85 ARG A C 1
ATOM 649 O O . ARG A 1 85 ? 2.388 -5.675 16.288 1.00 66.81 85 ARG A O 1
ATOM 656 N N . LYS A 1 86 ? 0.161 -5.613 16.051 1.00 69.50 86 LYS A N 1
ATOM 657 C CA . LYS A 1 86 ? -0.163 -5.642 17.481 1.00 69.50 86 LYS A CA 1
ATOM 658 C C . LYS A 1 86 ? -1.615 -6.055 17.663 1.00 69.50 86 LYS A C 1
ATOM 660 O O . LYS A 1 86 ? -2.481 -5.584 16.932 1.00 69.50 86 LYS A O 1
ATOM 665 N N . ASN A 1 87 ? -1.880 -6.895 18.658 1.00 67.75 87 ASN A N 1
ATOM 666 C CA . ASN A 1 87 ? -3.249 -7.191 19.051 1.00 67.75 87 ASN A CA 1
ATOM 667 C C . ASN A 1 87 ? -3.858 -5.923 19.671 1.00 67.75 87 ASN A C 1
ATOM 669 O O . ASN A 1 87 ? -3.289 -5.348 20.609 1.00 67.75 87 ASN A O 1
ATOM 673 N N . LEU A 1 88 ? -4.958 -5.441 19.100 1.00 68.56 88 LEU A N 1
ATOM 674 C CA . LEU A 1 88 ? -5.632 -4.236 19.568 1.00 68.56 88 LEU A CA 1
ATOM 675 C C . LEU A 1 88 ? -6.276 -4.561 20.913 1.00 68.56 88 LEU A C 1
ATOM 677 O O . LEU A 1 88 ? -7.144 -5.420 21.000 1.00 68.56 88 LEU A O 1
ATOM 681 N N . ARG A 1 89 ? -5.799 -3.916 21.980 1.00 70.19 89 ARG A N 1
ATOM 682 C CA . ARG A 1 89 ? -6.314 -4.151 23.338 1.00 70.19 89 ARG A CA 1
ATOM 683 C C . ARG A 1 89 ? -7.488 -3.241 23.704 1.00 70.19 89 ARG A C 1
ATOM 685 O O . ARG A 1 89 ? -8.104 -3.457 24.739 1.00 70.19 89 ARG A O 1
ATOM 692 N N . SER A 1 90 ? -7.752 -2.211 22.899 1.00 72.12 90 SER A N 1
ATOM 693 C CA . SER A 1 90 ? -8.841 -1.266 23.146 1.00 72.12 90 SER A CA 1
ATOM 694 C C . SER A 1 90 ? -10.130 -1.759 22.483 1.00 72.12 90 SER A C 1
ATOM 696 O O . SER A 1 90 ? -10.074 -2.145 21.314 1.00 72.12 90 SER A O 1
ATOM 698 N N . PRO A 1 91 ? -11.285 -1.716 23.169 1.00 74.19 91 PRO A N 1
ATOM 699 C CA . PRO A 1 91 ? -12.574 -2.075 22.578 1.00 74.19 91 PRO A CA 1
ATOM 700 C C . PRO A 1 91 ? -13.132 -0.997 21.629 1.00 74.19 91 PRO A C 1
ATOM 702 O O . PRO A 1 91 ? -14.178 -1.205 21.022 1.00 74.19 91 PRO A O 1
ATOM 705 N N . SER A 1 92 ? -12.477 0.163 21.513 1.00 87.75 92 SER A N 1
ATOM 706 C CA . SER A 1 92 ? -12.943 1.284 20.693 1.00 87.75 92 SER A CA 1
ATOM 707 C C . SER A 1 92 ? -12.672 1.085 19.198 1.00 87.75 92 SER A C 1
ATOM 709 O O . SER A 1 92 ? -11.571 0.713 18.787 1.00 87.75 92 SER A O 1
ATOM 711 N N . PHE A 1 93 ? -13.665 1.410 18.372 1.00 89.25 93 PHE A N 1
ATOM 712 C CA . PHE A 1 93 ? -13.562 1.436 16.915 1.00 89.25 93 PHE A CA 1
ATOM 713 C C . PHE A 1 93 ? -14.456 2.537 16.340 1.00 89.25 93 PHE A C 1
ATOM 715 O O . PHE A 1 93 ? -15.451 2.922 16.952 1.00 89.25 93 PHE A O 1
ATOM 722 N N . VAL A 1 94 ? -14.111 3.013 15.148 1.00 89.69 94 VAL A N 1
ATOM 723 C CA . VAL A 1 94 ? -15.016 3.785 14.292 1.00 89.69 94 VAL A CA 1
ATOM 724 C C . VAL A 1 94 ? -15.692 2.803 13.347 1.00 89.69 94 VAL A C 1
ATOM 726 O O . VAL A 1 94 ? -15.014 1.971 12.743 1.00 89.69 94 VAL A O 1
ATOM 729 N N . GLN A 1 95 ? -17.016 2.872 13.233 1.00 93.44 95 GLN A N 1
ATOM 730 C CA . GLN A 1 95 ? -17.760 2.106 12.239 1.00 93.44 95 GLN A CA 1
ATOM 731 C C . GLN A 1 95 ? -18.112 3.003 11.056 1.00 93.44 95 GLN A C 1
ATOM 733 O O . GLN A 1 95 ? -18.646 4.096 11.239 1.00 93.44 95 GLN A O 1
ATOM 738 N N . LEU A 1 96 ? -17.791 2.538 9.856 1.00 93.56 96 LEU A N 1
ATOM 739 C CA . LEU A 1 96 ? -18.160 3.178 8.603 1.00 93.56 96 LEU A CA 1
ATOM 740 C C . LEU A 1 96 ? -19.603 2.809 8.223 1.00 93.56 96 LEU A C 1
ATOM 742 O O . LEU A 1 96 ? -20.167 1.836 8.726 1.00 93.56 96 LEU A O 1
ATOM 746 N N . ALA A 1 97 ? -20.218 3.598 7.339 1.00 94.50 97 ALA A N 1
ATOM 747 C CA . ALA A 1 97 ? -21.619 3.419 6.939 1.00 94.50 97 ALA A CA 1
ATOM 748 C C . ALA A 1 97 ? -21.891 2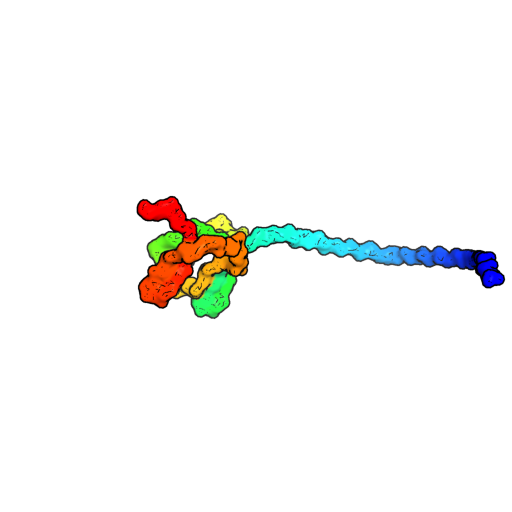.083 6.218 1.00 94.50 97 ALA A C 1
ATOM 750 O O . ALA A 1 97 ? -23.013 1.585 6.243 1.00 94.50 97 ALA A O 1
ATOM 751 N N . ASP A 1 98 ? -20.866 1.499 5.603 1.00 91.06 98 ASP A N 1
ATOM 752 C CA . ASP A 1 98 ? -20.891 0.172 4.976 1.00 91.06 98 ASP A CA 1
ATOM 753 C C . ASP A 1 98 ? -20.758 -0.985 5.987 1.00 91.06 98 ASP A C 1
ATOM 755 O O . ASP A 1 98 ? -20.904 -2.151 5.623 1.00 91.06 98 ASP A O 1
ATOM 759 N N . GLY A 1 99 ? -20.533 -0.669 7.265 1.00 88.69 99 GLY A N 1
ATOM 760 C CA . GLY A 1 99 ? -20.374 -1.627 8.349 1.00 88.69 99 GLY A CA 1
ATOM 761 C C . GLY A 1 99 ? -18.921 -1.955 8.692 1.00 88.69 99 GLY A C 1
ATOM 762 O O . GLY A 1 99 ? -18.707 -2.578 9.741 1.00 88.69 99 GLY A O 1
ATOM 763 N N . ASP A 1 100 ? -17.946 -1.504 7.896 1.00 86.56 100 ASP A N 1
ATOM 764 C CA . ASP A 1 100 ? -16.524 -1.723 8.160 1.00 86.56 100 ASP A CA 1
ATOM 765 C C . ASP A 1 100 ? -16.102 -1.067 9.478 1.00 86.56 100 ASP A C 1
ATOM 767 O O . ASP A 1 100 ? -16.614 -0.023 9.890 1.00 86.56 100 ASP A O 1
ATOM 771 N N . ARG A 1 101 ? -15.152 -1.693 10.180 1.00 87.44 101 ARG A N 1
ATOM 772 C CA . ARG A 1 101 ? -14.678 -1.229 11.489 1.00 87.44 101 ARG A CA 1
ATOM 773 C C . ARG A 1 101 ? -13.206 -0.875 11.430 1.00 87.44 101 ARG A C 1
ATOM 775 O O . ARG A 1 101 ? -12.368 -1.733 11.165 1.00 87.44 101 ARG A O 1
ATOM 782 N N . ILE A 1 102 ? -12.900 0.374 11.761 1.00 86.44 102 ILE A N 1
ATOM 783 C CA . ILE A 1 102 ? -11.537 0.865 11.933 1.00 86.44 102 ILE A CA 1
ATOM 784 C C . ILE A 1 102 ? -11.238 0.875 13.435 1.00 86.44 102 ILE A C 1
ATOM 786 O O . ILE A 1 102 ? -11.730 1.746 14.158 1.00 86.44 102 ILE A O 1
ATOM 790 N N . PRO A 1 103 ? -10.469 -0.098 13.944 1.00 84.56 103 PRO A N 1
ATOM 791 C CA . PRO A 1 103 ? -10.104 -0.119 15.349 1.00 84.56 103 PRO A CA 1
ATOM 792 C C . PRO A 1 103 ? -9.117 1.003 15.676 1.00 84.56 103 PRO A C 1
ATOM 794 O O . PRO A 1 103 ? -8.255 1.354 14.871 1.00 84.56 103 PRO A O 1
ATOM 797 N N . GLY A 1 104 ? -9.203 1.528 16.894 1.00 83.94 104 GLY A N 1
ATOM 798 C CA . GLY A 1 104 ? -8.322 2.596 17.348 1.00 83.94 104 GLY A CA 1
ATOM 799 C C . GLY A 1 104 ? -8.313 2.740 18.861 1.00 83.94 104 GLY A C 1
ATOM 800 O O . GLY A 1 104 ? -8.989 2.003 19.577 1.00 83.94 104 GLY A O 1
ATOM 801 N N . THR A 1 105 ? -7.550 3.711 19.349 1.00 86.50 105 THR A N 1
ATOM 802 C CA . THR A 1 105 ? -7.566 4.126 20.755 1.00 86.50 105 THR A CA 1
ATOM 803 C C . THR A 1 105 ? -8.236 5.490 20.838 1.00 86.50 105 THR A C 1
ATOM 805 O O . THR A 1 105 ? -7.773 6.430 20.196 1.00 86.50 105 THR A O 1
ATOM 808 N N . LEU A 1 106 ? -9.310 5.603 21.620 1.00 84.44 106 LEU A N 1
ATOM 809 C CA . LEU A 1 106 ? -9.952 6.887 21.888 1.00 84.44 106 LEU A CA 1
ATOM 810 C C . LEU A 1 106 ? -9.104 7.696 22.885 1.00 84.44 106 LEU A C 1
ATOM 812 O O . LEU A 1 106 ? -8.802 7.202 23.969 1.00 84.44 106 LEU A O 1
ATOM 816 N N . VAL A 1 107 ? -8.687 8.906 22.506 1.00 87.94 107 VAL A N 1
ATOM 817 C CA . VAL A 1 107 ? -7.751 9.725 23.305 1.00 87.94 107 VAL A CA 1
ATOM 818 C C . VAL A 1 107 ? -8.481 10.728 24.209 1.00 87.94 107 VAL A C 1
ATOM 820 O O . VAL A 1 107 ? -8.006 11.007 25.306 1.00 87.94 107 VAL A O 1
ATOM 823 N N . SER A 1 108 ? -9.644 11.234 23.793 1.00 85.88 108 SER A N 1
ATOM 824 C CA . SER A 1 108 ? -10.474 12.175 24.560 1.00 85.88 108 SER A CA 1
ATOM 825 C C . SER A 1 108 ? -11.935 12.138 24.091 1.00 85.88 108 SER A C 1
ATOM 827 O O . SER A 1 108 ? -12.201 11.673 22.978 1.00 85.88 108 SER A O 1
ATOM 829 N N . LEU A 1 109 ? -12.852 12.642 24.927 1.00 78.56 109 LEU A N 1
ATOM 830 C CA . LEU A 1 109 ? -14.267 12.911 24.624 1.00 78.56 109 LEU A CA 1
ATOM 831 C C . LEU A 1 109 ? -14.579 14.384 24.878 1.00 78.56 109 LEU A C 1
ATOM 833 O O . LEU A 1 109 ? -14.032 14.910 25.874 1.00 78.56 109 LEU A O 1
#

Foldseek 3Di:
DDDDDYDDDDDDDPDDDDPPPPPPPPPPPDFQFKWWAWPVGDIDTFHWDDDDPQWTWTDDPPDPHTDIDGNVGTDDIAHSNVDDPDDQPDPDWDADPVGDTHDDDDDDD

Secondary structure (DSSP, 8-state):
---------------------------------EEEEETTS-EEEEEEEEEETTEEEEE-TT-SSPEEEEGGGEEEEEGGGG--SS------EEEPTTS-EEE------

pLDDT: mean 79.01, std 20.28, range [39.12, 98.19]